Protein AF-A0AAD7TTC5-F1 (afdb_monomer_lite)

Radius of gyration: 17.21 Å; chains: 1; bounding box: 40×42×50 Å

pLDDT: mean 84.79, std 17.21, range [41.16, 98.5]

Structure (mmCIF, N/CA/C/O backbone):
data_AF-A0AAD7TTC5-F1
#
_entry.id   AF-A0AAD7TTC5-F1
#
loop_
_atom_site.group_PDB
_atom_site.id
_atom_site.type_symbol
_atom_site.label_atom_id
_atom_site.label_alt_id
_atom_site.label_comp_id
_atom_site.label_asym_id
_atom_site.label_entity_id
_atom_site.label_seq_id
_atom_site.pdbx_PDB_ins_code
_atom_site.Cartn_x
_atom_site.Cartn_y
_atom_site.Cartn_z
_atom_site.occupancy
_atom_site.B_iso_or_equiv
_atom_site.auth_seq_id
_atom_site.auth_comp_id
_atom_site.auth_asym_id
_atom_site.auth_atom_id
_atom_site.pdbx_PDB_model_num
ATOM 1 N N . MET A 1 1 ? 10.526 -5.279 28.607 1.00 41.75 1 MET A N 1
ATOM 2 C CA . MET A 1 1 ? 10.723 -4.690 27.266 1.00 41.75 1 MET A CA 1
ATOM 3 C C . MET A 1 1 ? 9.843 -5.467 26.309 1.00 41.75 1 MET A C 1
ATOM 5 O O . MET A 1 1 ? 10.076 -6.657 26.152 1.00 41.75 1 MET A O 1
ATOM 9 N N . ALA A 1 2 ? 8.787 -4.858 25.771 1.00 46.97 2 ALA A N 1
ATOM 10 C CA . ALA A 1 2 ? 7.989 -5.506 24.734 1.00 46.97 2 ALA A CA 1
ATOM 11 C C . ALA A 1 2 ? 8.743 -5.365 23.408 1.00 46.97 2 ALA A C 1
ATOM 13 O O . ALA A 1 2 ? 9.117 -4.256 23.033 1.00 46.97 2 ALA A O 1
ATOM 14 N N . ILE A 1 3 ? 9.013 -6.481 22.736 1.00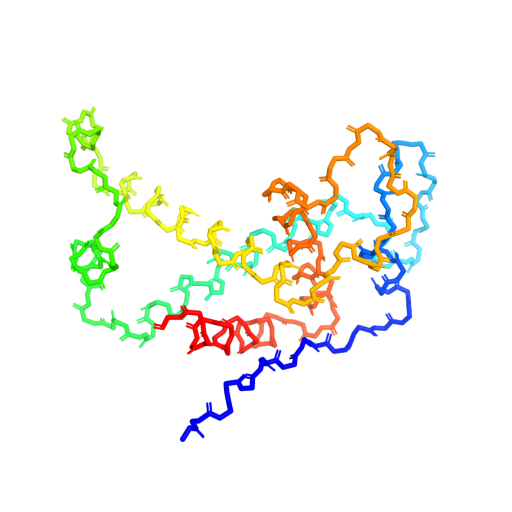 46.53 3 ILE A N 1
ATOM 15 C CA . ILE A 1 3 ? 9.515 -6.471 21.363 1.00 46.53 3 ILE A CA 1
ATOM 16 C C . ILE A 1 3 ? 8.345 -5.973 20.515 1.00 46.53 3 ILE A C 1
ATOM 18 O O . ILE A 1 3 ? 7.362 -6.690 20.342 1.00 46.53 3 ILE A O 1
ATOM 22 N N . THR A 1 4 ? 8.401 -4.726 20.052 1.00 65.25 4 THR A N 1
ATOM 23 C CA . THR A 1 4 ? 7.407 -4.176 19.127 1.00 65.25 4 THR A CA 1
ATOM 24 C C . THR A 1 4 ? 7.628 -4.840 17.774 1.00 65.25 4 THR A C 1
ATOM 26 O O . THR A 1 4 ? 8.503 -4.444 17.004 1.00 65.25 4 THR A O 1
ATOM 29 N N . PHE A 1 5 ? 6.898 -5.923 17.529 1.00 85.50 5 PHE A N 1
ATOM 30 C CA . PHE A 1 5 ? 6.950 -6.670 16.283 1.00 85.50 5 PHE A CA 1
ATOM 31 C C . PHE A 1 5 ? 6.249 -5.866 15.187 1.00 85.50 5 PHE A C 1
ATOM 33 O O . PHE A 1 5 ? 5.057 -5.580 15.293 1.00 85.50 5 PHE A O 1
ATOM 40 N N . VAL A 1 6 ? 7.000 -5.485 14.152 1.00 90.94 6 VAL A N 1
ATOM 41 C CA . VAL A 1 6 ? 6.441 -4.859 12.951 1.00 90.94 6 VAL A CA 1
ATOM 42 C C . VAL A 1 6 ? 5.453 -5.844 12.318 1.00 90.94 6 VAL A C 1
ATOM 44 O O . VAL A 1 6 ? 5.848 -6.982 12.043 1.00 90.94 6 VAL A O 1
ATOM 47 N N . PRO A 1 7 ? 4.191 -5.453 12.071 1.00 94.31 7 PRO A N 1
ATOM 48 C CA . PRO A 1 7 ? 3.222 -6.357 11.470 1.00 94.31 7 PRO A CA 1
ATOM 49 C C . PRO A 1 7 ? 3.696 -6.770 10.071 1.00 94.31 7 PRO A C 1
ATOM 51 O O . PRO A 1 7 ? 4.145 -5.916 9.306 1.00 94.31 7 PRO A O 1
ATOM 54 N N . PRO A 1 8 ? 3.631 -8.055 9.696 1.00 96.12 8 PRO A N 1
ATOM 55 C CA . PRO A 1 8 ? 4.166 -8.512 8.422 1.00 96.12 8 PRO A CA 1
ATOM 56 C C . PRO A 1 8 ? 3.320 -7.974 7.262 1.00 96.12 8 PRO A C 1
ATOM 58 O O . PRO A 1 8 ? 2.095 -8.088 7.270 1.00 96.12 8 PRO A O 1
ATOM 61 N N . ALA A 1 9 ? 3.972 -7.418 6.239 1.00 96.94 9 ALA A N 1
ATOM 62 C CA . ALA A 1 9 ? 3.283 -7.011 5.018 1.00 96.94 9 ALA A CA 1
ATOM 63 C C . ALA A 1 9 ? 2.735 -8.249 4.267 1.00 96.94 9 ALA A C 1
ATOM 65 O O . ALA A 1 9 ? 3.429 -9.270 4.200 1.00 96.94 9 ALA A O 1
ATOM 66 N N . PRO A 1 10 ? 1.521 -8.195 3.680 1.00 98.06 10 PRO A N 1
ATOM 67 C CA . PRO A 1 10 ? 0.968 -9.305 2.906 1.00 98.06 10 PRO A CA 1
ATOM 68 C C . PRO A 1 10 ? 1.889 -9.698 1.748 1.00 98.06 10 PRO A C 1
ATOM 70 O O . PRO A 1 10 ? 2.251 -8.844 0.949 1.00 98.06 10 PRO A O 1
ATOM 73 N N . VAL A 1 11 ? 2.252 -10.976 1.633 1.00 97.69 11 VAL A N 1
ATOM 74 C CA . VAL A 1 11 ? 3.193 -11.451 0.603 1.00 97.69 11 VAL A CA 1
ATOM 75 C C . VAL A 1 11 ? 2.549 -11.388 -0.783 1.00 97.69 11 VAL A C 1
ATOM 77 O O . VAL A 1 11 ? 1.597 -12.113 -1.063 1.00 97.69 11 VAL A O 1
ATOM 80 N N . LEU A 1 12 ? 3.069 -10.528 -1.655 1.00 97.62 12 LEU A N 1
ATOM 81 C CA . LEU A 1 12 ? 2.603 -10.382 -3.032 1.00 97.62 12 LEU A CA 1
ATOM 82 C C . LEU A 1 12 ? 3.159 -11.494 -3.938 1.00 97.62 12 LEU A C 1
ATOM 84 O O . LEU A 1 12 ? 4.182 -12.110 -3.645 1.00 97.62 12 LEU A O 1
ATOM 88 N N . SER A 1 13 ? 2.467 -11.758 -5.047 1.00 97.12 13 SER A N 1
ATOM 89 C CA . SER A 1 13 ? 2.992 -12.599 -6.133 1.00 97.12 13 SER A CA 1
ATOM 90 C C . SER A 1 13 ? 4.248 -11.974 -6.759 1.00 97.12 13 SER A C 1
ATOM 92 O O . SER A 1 13 ? 4.522 -10.789 -6.552 1.00 97.12 13 SER A O 1
ATOM 94 N N . GLY A 1 14 ? 5.025 -12.763 -7.512 1.00 94.81 14 GLY A N 1
ATOM 95 C CA . GLY A 1 14 ? 6.240 -12.278 -8.181 1.00 94.81 14 GLY A CA 1
ATOM 96 C C . GLY A 1 14 ? 5.957 -11.078 -9.087 1.00 94.81 14 GLY A C 1
ATOM 97 O O . GLY A 1 14 ? 6.598 -10.042 -8.931 1.00 94.81 14 GLY A O 1
ATOM 98 N N . ASP A 1 15 ? 4.924 -11.188 -9.925 1.00 94.19 15 ASP A N 1
ATOM 99 C CA . ASP A 1 15 ? 4.507 -10.126 -10.845 1.00 94.19 15 ASP A CA 1
ATOM 100 C C . ASP A 1 15 ? 4.090 -8.865 -10.081 1.00 94.19 15 ASP A C 1
ATOM 102 O O . ASP A 1 15 ? 4.618 -7.787 -10.324 1.00 94.19 15 ASP A O 1
ATOM 106 N N . ALA A 1 16 ? 3.225 -8.998 -9.071 1.00 95.44 16 ALA A N 1
ATOM 107 C CA . ALA A 1 16 ? 2.817 -7.866 -8.240 1.00 95.44 16 ALA A CA 1
ATOM 108 C C . ALA A 1 16 ? 4.000 -7.204 -7.516 1.00 95.44 16 ALA A C 1
ATOM 110 O O . ALA A 1 16 ? 4.058 -5.983 -7.413 1.00 95.44 16 ALA A O 1
ATOM 111 N N . THR A 1 17 ? 4.947 -7.999 -7.014 1.00 96.69 17 THR A N 1
ATOM 112 C CA . THR A 1 17 ? 6.148 -7.489 -6.338 1.00 96.69 17 THR A CA 1
ATOM 113 C C . THR A 1 17 ? 7.012 -6.687 -7.302 1.00 96.69 17 THR A C 1
ATOM 115 O O . THR A 1 17 ? 7.454 -5.592 -6.956 1.00 96.69 17 THR A O 1
ATOM 118 N N . LEU A 1 18 ? 7.235 -7.217 -8.506 1.00 94.19 18 LEU A N 1
ATOM 119 C CA . LEU A 1 18 ? 8.005 -6.540 -9.541 1.00 94.19 18 LEU A CA 1
ATOM 120 C C . LEU A 1 18 ? 7.356 -5.203 -9.903 1.00 94.19 18 LEU A C 1
ATOM 122 O O . LEU A 1 18 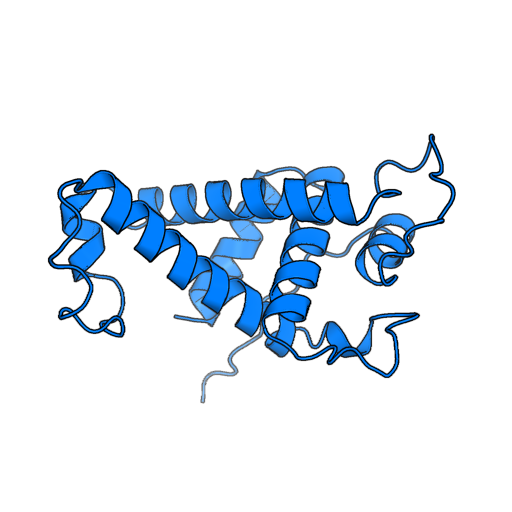? 8.032 -4.181 -9.889 1.00 94.19 18 LEU A O 1
ATOM 126 N N . GLU A 1 19 ? 6.046 -5.189 -10.136 1.00 94.44 19 GLU A N 1
ATOM 127 C CA . GLU A 1 19 ? 5.334 -3.958 -10.476 1.00 94.44 19 GLU A CA 1
ATOM 128 C C . GLU A 1 19 ? 5.404 -2.918 -9.358 1.00 94.44 19 GLU A C 1
ATOM 130 O O . GLU A 1 19 ? 5.742 -1.766 -9.605 1.00 94.44 19 GLU A O 1
ATOM 135 N N . VAL A 1 20 ? 5.161 -3.311 -8.107 1.00 96.44 20 VAL A N 1
ATOM 136 C CA . VAL A 1 20 ? 5.165 -2.368 -6.978 1.00 96.44 20 VAL A CA 1
ATOM 137 C C . VAL A 1 20 ? 6.529 -1.700 -6.778 1.00 96.44 20 VAL A C 1
ATOM 139 O O . VAL A 1 20 ? 6.588 -0.519 -6.426 1.00 96.44 20 VAL A O 1
ATOM 142 N N . PHE A 1 21 ? 7.618 -2.440 -6.991 1.00 96.69 21 PHE A N 1
ATOM 143 C CA . PHE A 1 21 ? 8.970 -1.959 -6.713 1.00 96.69 21 PHE A CA 1
ATOM 144 C C . PHE A 1 21 ? 9.739 -1.480 -7.948 1.00 96.69 21 PHE A C 1
ATOM 146 O O . PHE A 1 21 ? 10.874 -1.041 -7.803 1.00 96.69 21 PHE A O 1
ATOM 153 N N . VAL A 1 22 ? 9.156 -1.480 -9.144 1.00 94.25 22 VAL A N 1
ATOM 154 C CA . VAL A 1 22 ? 9.754 -0.813 -10.310 1.00 94.25 22 VAL A CA 1
ATOM 155 C C . VAL A 1 22 ? 9.319 0.652 -10.340 1.00 94.25 22 VAL A C 1
ATOM 157 O O . VAL A 1 22 ? 8.133 0.974 -10.242 1.00 94.25 22 VAL A O 1
ATOM 160 N N . TYR A 1 23 ? 10.283 1.566 -10.469 1.00 92.25 23 TYR A N 1
ATOM 161 C CA . TYR A 1 23 ? 9.985 2.991 -10.581 1.00 92.25 23 TYR A CA 1
ATOM 162 C C . TYR A 1 23 ? 9.155 3.273 -11.853 1.00 92.25 23 TYR A C 1
ATOM 164 O O . TYR A 1 23 ? 9.470 2.733 -12.918 1.00 92.25 23 TYR A O 1
ATOM 172 N N . PRO A 1 24 ? 8.085 4.089 -11.784 1.00 89.88 24 PRO A N 1
ATOM 173 C CA . PRO A 1 24 ? 7.199 4.324 -12.923 1.00 89.88 24 PRO A CA 1
ATOM 174 C C . PRO A 1 24 ? 7.929 5.015 -14.084 1.00 89.88 24 PRO A C 1
ATOM 176 O O . PRO A 1 24 ? 8.212 6.211 -14.027 1.00 89.88 24 PRO A O 1
ATOM 179 N N . ALA A 1 25 ? 8.171 4.281 -15.171 1.00 87.19 25 ALA A N 1
ATOM 180 C CA . ALA A 1 25 ? 8.645 4.842 -16.435 1.00 87.19 25 ALA A CA 1
ATOM 181 C C . ALA A 1 25 ? 7.463 5.365 -17.269 1.00 87.19 25 ALA A C 1
ATOM 183 O O . ALA A 1 25 ? 6.415 4.724 -17.353 1.00 87.19 25 ALA A O 1
ATOM 184 N N . ALA A 1 26 ? 7.615 6.547 -17.874 1.00 81.81 26 ALA A N 1
ATOM 185 C CA . ALA A 1 26 ? 6.540 7.204 -18.623 1.00 81.81 26 ALA A CA 1
ATOM 186 C C . ALA A 1 26 ? 6.221 6.527 -19.971 1.00 81.81 26 ALA A C 1
ATOM 188 O O . ALA A 1 26 ? 5.118 6.685 -20.484 1.00 81.81 26 ALA A O 1
ATOM 189 N N . ASP A 1 27 ? 7.175 5.787 -20.529 1.00 86.88 27 ASP A N 1
ATOM 190 C CA . ASP A 1 27 ? 7.159 5.178 -21.861 1.00 86.88 27 ASP A CA 1
ATOM 191 C C . ASP A 1 27 ? 7.074 3.641 -21.828 1.00 86.88 27 ASP A C 1
ATOM 193 O O . ASP A 1 27 ? 7.218 2.975 -22.856 1.00 86.88 27 ASP A O 1
ATOM 197 N N . ARG A 1 28 ? 6.811 3.053 -20.654 1.00 86.00 28 ARG A N 1
ATOM 198 C CA . ARG A 1 28 ? 6.694 1.601 -20.513 1.00 86.00 28 ARG A CA 1
ATOM 199 C C . ARG A 1 28 ? 5.483 1.070 -21.284 1.00 86.00 28 ARG A C 1
ATOM 201 O O . ARG A 1 28 ? 4.356 1.521 -21.091 1.00 86.00 28 ARG A O 1
ATOM 208 N N . THR A 1 29 ? 5.709 0.048 -22.109 1.00 89.81 29 THR A N 1
ATOM 209 C CA . THR A 1 29 ? 4.622 -0.694 -22.764 1.00 89.81 29 THR A CA 1
ATOM 210 C C . THR A 1 29 ? 3.857 -1.507 -21.722 1.00 89.81 29 THR A C 1
ATOM 212 O O . THR A 1 29 ? 4.455 -2.296 -20.991 1.00 89.81 29 THR A O 1
ATOM 215 N N . LEU A 1 30 ? 2.541 -1.304 -21.646 1.00 89.75 30 LEU A N 1
ATOM 216 C CA . LEU A 1 30 ? 1.676 -2.045 -20.732 1.00 89.75 30 LEU A CA 1
ATOM 217 C C . LEU A 1 30 ? 1.419 -3.455 -21.267 1.00 89.75 30 LEU A C 1
ATOM 219 O O . LEU A 1 30 ? 1.027 -3.633 -22.420 1.00 89.75 30 LEU A O 1
ATOM 223 N N . GLU A 1 31 ? 1.598 -4.450 -20.406 1.00 90.19 31 GLU A N 1
ATOM 224 C CA . GLU A 1 31 ? 1.260 -5.841 -20.692 1.00 90.19 31 GLU A CA 1
ATOM 225 C C . GLU A 1 31 ? -0.235 -6.065 -20.414 1.00 90.19 31 GLU A C 1
ATOM 227 O O . GLU A 1 31 ? -0.657 -5.976 -19.258 1.00 90.19 31 GLU A O 1
ATOM 232 N N . PRO A 1 32 ? -1.067 -6.348 -21.432 1.00 88.50 32 PRO A N 1
ATOM 233 C CA . PRO A 1 32 ? -2.522 -6.392 -21.264 1.00 88.50 32 PRO A CA 1
ATOM 234 C C . PRO A 1 32 ? -3.002 -7.551 -20.379 1.00 88.50 32 PRO A C 1
ATOM 236 O O . PRO A 1 32 ? -4.076 -7.465 -19.789 1.00 88.50 32 PRO A O 1
ATOM 239 N N . GLU A 1 33 ? -2.220 -8.626 -20.274 1.00 91.88 33 GLU A N 1
ATOM 240 C CA . GLU A 1 33 ? -2.558 -9.808 -19.470 1.00 91.88 33 GLU A CA 1
ATOM 241 C C . GLU A 1 33 ? -2.140 -9.667 -17.998 1.00 91.88 33 GLU A C 1
ATOM 243 O O . GLU A 1 33 ? -2.688 -10.335 -17.118 1.00 91.88 33 GLU A O 1
ATOM 248 N N . ASN A 1 34 ? -1.201 -8.766 -17.703 1.00 91.38 34 ASN A N 1
ATOM 249 C CA . ASN A 1 34 ? -0.711 -8.538 -16.354 1.00 91.38 34 ASN A CA 1
ATOM 250 C C . ASN A 1 34 ? -1.611 -7.518 -15.640 1.00 91.38 34 ASN A C 1
ATOM 252 O O . ASN A 1 34 ? -1.537 -6.311 -15.858 1.00 91.38 34 ASN A O 1
ATOM 256 N N . LYS A 1 35 ? -2.451 -8.004 -14.721 1.00 93.38 35 LYS A N 1
ATOM 257 C CA . LYS A 1 35 ? -3.378 -7.168 -13.934 1.00 93.38 35 LYS A CA 1
ATOM 258 C C . LYS A 1 35 ? -2.700 -6.142 -13.008 1.00 93.38 35 LYS A C 1
ATOM 260 O O . LYS A 1 35 ? -3.400 -5.325 -12.412 1.00 93.38 35 LYS A O 1
ATOM 265 N N . PHE A 1 36 ? -1.376 -6.193 -12.867 1.00 93.94 36 PHE A N 1
ATOM 266 C CA . PHE A 1 36 ? -0.569 -5.277 -12.063 1.00 93.94 36 PHE A CA 1
ATOM 267 C C . PHE A 1 36 ? 0.255 -4.292 -12.916 1.00 93.94 36 PHE A C 1
ATOM 269 O O . PHE A 1 36 ? 0.933 -3.446 -12.346 1.00 93.94 36 PHE A O 1
ATOM 276 N N . CYS A 1 37 ? 0.189 -4.367 -14.254 1.00 90.62 37 CYS A N 1
ATOM 277 C CA . CYS A 1 37 ? 1.144 -3.739 -15.185 1.00 90.62 37 CYS A CA 1
ATOM 278 C C . CYS A 1 37 ? 1.261 -2.208 -15.138 1.00 90.62 37 CYS A C 1
ATOM 280 O O . CYS A 1 37 ? 2.167 -1.641 -15.747 1.00 90.62 37 CYS A O 1
ATOM 282 N N . ASP A 1 38 ? 0.340 -1.525 -14.461 1.00 91.12 38 ASP A N 1
ATOM 283 C CA . ASP A 1 38 ? 0.307 -0.072 -14.375 1.00 91.12 38 ASP A CA 1
ATOM 284 C C . ASP A 1 38 ? 0.410 0.370 -12.914 1.00 91.12 38 ASP A C 1
ATOM 286 O O . ASP A 1 38 ? -0.567 0.400 -12.158 1.00 91.12 38 ASP A O 1
ATOM 290 N N . THR A 1 39 ? 1.626 0.752 -12.531 1.00 92.75 39 THR A N 1
ATOM 291 C CA . THR A 1 39 ? 1.952 1.219 -11.182 1.00 92.75 39 THR A CA 1
ATOM 292 C C . THR A 1 39 ? 1.189 2.481 -10.795 1.00 92.75 39 THR A C 1
ATOM 294 O O . THR A 1 39 ? 0.842 2.643 -9.627 1.00 92.75 39 THR A O 1
ATOM 297 N N . ARG A 1 40 ? 0.845 3.355 -11.752 1.00 92.75 40 ARG A N 1
ATOM 298 C CA . ARG A 1 40 ? 0.050 4.563 -11.481 1.00 92.75 40 ARG A CA 1
ATOM 299 C C . ARG A 1 40 ? -1.395 4.199 -11.171 1.00 92.75 40 ARG A C 1
ATOM 301 O O . ARG A 1 40 ? -1.976 4.750 -10.237 1.00 92.75 40 ARG A O 1
ATOM 308 N N . ARG A 1 41 ? -1.968 3.239 -11.904 1.00 94.12 41 ARG A N 1
ATOM 309 C CA . ARG A 1 41 ? -3.308 2.706 -11.607 1.00 94.12 41 ARG A CA 1
ATOM 310 C C . ARG A 1 41 ? -3.339 1.978 -10.271 1.00 94.12 41 ARG A C 1
ATOM 312 O O . ARG A 1 41 ? -4.296 2.164 -9.526 1.00 94.12 41 ARG A O 1
ATOM 319 N N . LEU A 1 42 ? -2.301 1.203 -9.945 1.00 96.56 42 LEU A N 1
ATOM 320 C CA . LEU A 1 42 ? -2.174 0.570 -8.631 1.00 96.56 42 LEU A CA 1
ATOM 321 C C . LEU A 1 42 ? -2.077 1.608 -7.511 1.00 96.56 42 LEU A C 1
ATOM 323 O O . LEU A 1 42 ? -2.78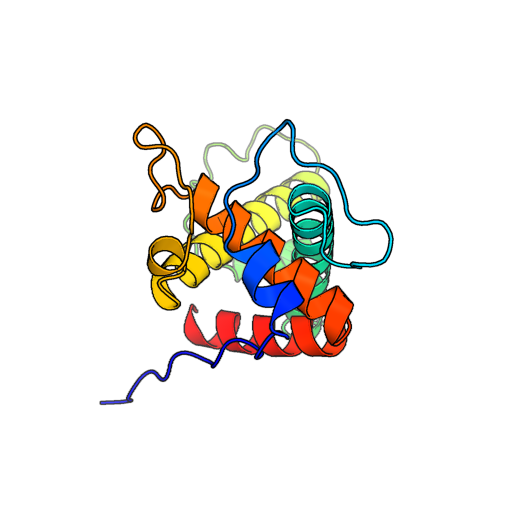9 1.474 -6.521 1.00 96.56 42 LEU A O 1
ATOM 327 N N . ALA A 1 43 ? -1.267 2.656 -7.677 1.00 96.69 43 ALA A N 1
ATOM 328 C CA . ALA A 1 43 ? -1.159 3.738 -6.703 1.00 96.69 43 ALA A CA 1
ATOM 329 C C . ALA A 1 43 ? -2.500 4.457 -6.499 1.00 96.69 43 ALA A C 1
ATOM 331 O O . ALA A 1 43 ? -2.951 4.607 -5.368 1.00 96.69 43 ALA A O 1
ATOM 332 N N . CYS A 1 44 ? -3.182 4.835 -7.582 1.00 95.88 44 CYS A N 1
ATOM 333 C CA . CYS A 1 44 ? -4.493 5.478 -7.502 1.00 95.88 44 CYS A CA 1
ATOM 334 C C . CYS A 1 44 ? -5.531 4.577 -6.811 1.00 95.88 44 CYS A C 1
ATOM 336 O O . CYS A 1 44 ? -6.211 5.012 -5.882 1.00 95.88 44 CYS A O 1
ATOM 338 N N . LEU A 1 45 ? -5.612 3.300 -7.204 1.00 96.94 45 LEU A N 1
ATOM 339 C CA . LEU A 1 45 ? -6.508 2.334 -6.570 1.00 96.94 45 LEU A CA 1
ATOM 340 C C . LEU A 1 45 ? -6.185 2.169 -5.083 1.00 96.94 45 LEU A C 1
ATOM 342 O O . LEU A 1 45 ? -7.087 2.180 -4.252 1.00 96.94 45 LEU A O 1
ATOM 346 N N . GLY A 1 46 ? -4.912 1.998 -4.741 1.00 97.62 46 GLY A N 1
ATOM 347 C CA . GLY A 1 46 ? -4.504 1.779 -3.365 1.00 97.62 46 GLY A CA 1
ATOM 348 C C . GLY A 1 46 ? -4.696 2.994 -2.473 1.00 97.62 46 GLY A C 1
ATOM 349 O O . GLY A 1 46 ? -5.022 2.799 -1.311 1.00 97.62 46 GLY A O 1
ATOM 350 N N . GLN A 1 47 ? -4.592 4.217 -3.001 1.00 96.44 47 GLN A N 1
ATOM 351 C CA . GLN A 1 47 ? -4.959 5.429 -2.267 1.00 96.44 47 GLN A CA 1
ATOM 352 C C . GLN A 1 47 ? -6.436 5.387 -1.855 1.00 96.44 47 GLN A C 1
ATOM 354 O O . GLN A 1 47 ? -6.741 5.459 -0.667 1.00 96.44 47 GLN A O 1
ATOM 359 N N . VAL A 1 48 ? -7.338 5.167 -2.820 1.00 95.88 48 VAL A N 1
ATOM 360 C CA . VAL A 1 48 ? -8.790 5.092 -2.570 1.00 95.88 48 VAL A CA 1
ATOM 361 C C . VAL A 1 48 ? -9.131 3.952 -1.606 1.00 95.88 48 VAL A C 1
ATOM 363 O O . VAL A 1 48 ? -9.936 4.111 -0.691 1.00 95.88 48 VAL A O 1
ATOM 366 N N . MET A 1 49 ? -8.515 2.782 -1.790 1.00 97.62 49 MET A N 1
ATOM 367 C CA . MET A 1 49 ? -8.797 1.611 -0.957 1.00 97.62 49 MET A CA 1
ATOM 368 C C . MET A 1 49 ? -8.212 1.743 0.453 1.00 97.62 49 MET A C 1
ATOM 370 O O . MET A 1 49 ? -8.832 1.276 1.407 1.00 97.62 49 MET A O 1
ATOM 374 N N . ALA A 1 50 ? -7.050 2.384 0.604 1.00 96.62 50 ALA A N 1
ATOM 375 C CA . ALA A 1 50 ? -6.461 2.655 1.910 1.00 96.62 50 ALA A CA 1
ATOM 376 C C . ALA A 1 50 ? -7.285 3.678 2.698 1.00 96.62 50 ALA A C 1
ATOM 378 O O . ALA A 1 50 ? -7.502 3.494 3.893 1.00 96.62 50 ALA A O 1
ATOM 379 N N . GLU A 1 51 ? -7.792 4.715 2.032 1.00 93.94 51 GLU A N 1
ATOM 380 C CA . GLU A 1 51 ? -8.706 5.680 2.641 1.00 93.94 51 GLU A CA 1
ATOM 381 C C . GLU A 1 51 ? -9.993 5.000 3.122 1.00 93.94 51 GLU A C 1
ATOM 383 O O . GLU A 1 51 ? -10.359 5.123 4.293 1.00 93.94 51 GLU A O 1
ATOM 388 N N . ALA A 1 52 ? -10.625 4.190 2.267 1.00 93.38 52 ALA A N 1
ATOM 389 C CA . ALA A 1 52 ? -11.821 3.434 2.629 1.00 93.38 52 ALA A CA 1
ATOM 390 C C . ALA A 1 52 ? -11.576 2.483 3.815 1.00 93.38 52 ALA A C 1
ATOM 392 O O . ALA A 1 52 ? -12.378 2.436 4.749 1.00 93.38 52 ALA A O 1
ATOM 393 N N . ALA A 1 53 ? -10.452 1.759 3.815 1.00 96.00 53 ALA A N 1
ATOM 394 C CA . ALA A 1 53 ? -10.064 0.881 4.916 1.00 96.00 53 ALA A CA 1
ATOM 395 C C . ALA A 1 53 ? -9.820 1.662 6.214 1.00 96.00 53 ALA A C 1
ATOM 397 O O . ALA A 1 53 ? -10.297 1.261 7.274 1.00 96.00 53 ALA A O 1
ATOM 398 N N . TYR A 1 54 ? -9.121 2.797 6.148 1.00 93.62 54 TYR A N 1
ATOM 399 C CA . TYR A 1 54 ? -8.898 3.654 7.309 1.00 93.62 54 TYR A CA 1
ATOM 400 C C . TYR A 1 54 ? -10.221 4.153 7.902 1.00 93.62 54 TYR A C 1
ATOM 402 O O . TYR A 1 54 ? -10.436 4.031 9.111 1.00 93.62 54 TYR A O 1
ATOM 410 N N . MET A 1 55 ? -11.127 4.661 7.062 1.00 89.00 55 MET A N 1
ATOM 411 C CA . MET A 1 55 ? -12.441 5.134 7.497 1.00 89.00 55 MET A CA 1
ATOM 412 C C . MET A 1 55 ? -13.267 4.019 8.145 1.00 89.00 55 MET A C 1
ATOM 414 O O . MET A 1 55 ? -13.882 4.251 9.188 1.00 89.00 55 MET A O 1
ATOM 418 N N . ASP A 1 56 ? -13.255 2.806 7.584 1.00 91.00 56 ASP A N 1
ATOM 419 C CA . ASP A 1 56 ? -13.986 1.678 8.163 1.00 91.00 56 ASP A CA 1
ATOM 420 C C . ASP A 1 56 ? -13.405 1.255 9.523 1.00 91.00 56 ASP A C 1
ATOM 422 O O . ASP A 1 56 ? -14.141 1.082 10.497 1.00 91.00 56 ASP A O 1
ATOM 426 N N . ILE A 1 57 ? -12.074 1.220 9.657 1.00 92.69 57 ILE A N 1
ATOM 427 C CA . ILE A 1 57 ? -11.407 0.938 10.938 1.00 92.69 57 ILE A CA 1
ATOM 428 C C . ILE A 1 57 ? -11.757 2.003 11.986 1.00 92.69 57 ILE A C 1
ATOM 430 O O . ILE A 1 57 ? -12.063 1.659 13.131 1.00 92.69 57 ILE A O 1
ATOM 434 N N . MET A 1 58 ? -11.737 3.290 11.620 1.00 87.81 58 MET A N 1
ATOM 435 C CA . MET A 1 58 ? -12.107 4.373 12.538 1.00 87.81 58 MET A CA 1
ATOM 436 C C . MET A 1 58 ? -13.575 4.280 12.955 1.00 87.81 58 MET A C 1
ATOM 438 O O . MET A 1 58 ? -13.879 4.402 14.143 1.00 87.81 58 MET A O 1
ATOM 442 N N . ARG A 1 59 ? -14.477 3.981 12.014 1.00 86.50 59 ARG A N 1
ATOM 443 C CA . ARG A 1 59 ? -15.903 3.774 12.292 1.00 86.50 59 ARG A CA 1
ATOM 444 C C . ARG A 1 59 ? -16.131 2.625 13.271 1.00 86.50 59 ARG A C 1
ATOM 446 O O . ARG A 1 59 ? -16.930 2.758 14.194 1.00 86.50 59 ARG A O 1
ATOM 453 N N . GLN A 1 60 ? -15.429 1.509 13.090 1.00 88.69 60 GLN A N 1
ATOM 454 C CA . GLN A 1 60 ? -15.535 0.353 13.980 1.00 88.69 60 GLN A CA 1
ATOM 455 C C . GLN A 1 60 ? -14.945 0.632 15.372 1.00 88.69 60 GLN A C 1
ATOM 457 O O . GLN A 1 60 ? -15.482 0.159 16.373 1.00 88.69 60 GLN A O 1
ATOM 462 N N . ARG A 1 61 ? -13.848 1.398 15.453 1.00 87.38 61 ARG A N 1
ATOM 463 C CA . ARG A 1 61 ? -13.187 1.745 16.722 1.00 87.38 61 ARG A CA 1
ATOM 464 C C . ARG A 1 61 ? -13.967 2.783 17.529 1.00 87.38 61 ARG A C 1
ATOM 466 O O . ARG A 1 61 ? -13.907 2.764 18.757 1.00 87.38 61 ARG A O 1
ATOM 473 N N . TYR A 1 62 ? -14.713 3.652 16.853 1.00 84.50 62 TYR A N 1
ATOM 474 C CA . TYR A 1 62 ? -15.440 4.765 17.458 1.00 84.50 62 TYR A CA 1
ATOM 475 C C . TYR A 1 62 ? -16.904 4.817 16.982 1.00 84.50 62 TYR A C 1
ATOM 477 O O . TYR A 1 62 ? -17.329 5.794 16.367 1.00 84.50 62 TYR A O 1
ATOM 485 N N . PRO A 1 63 ? -17.719 3.788 17.287 1.00 77.56 63 PRO A N 1
ATOM 486 C CA . PRO A 1 63 ? -19.074 3.657 16.744 1.00 77.56 63 PRO A CA 1
ATOM 487 C C . PRO A 1 63 ? -20.047 4.739 17.239 1.00 77.56 63 PRO A C 1
ATOM 489 O O . PRO A 1 63 ? -21.063 4.990 16.597 1.00 77.56 63 PRO A O 1
ATOM 492 N N . ALA A 1 64 ? -19.751 5.359 18.387 1.00 69.81 64 ALA A N 1
ATOM 493 C CA . ALA A 1 64 ? -20.573 6.395 19.016 1.00 69.81 64 ALA A CA 1
ATOM 494 C C . ALA A 1 64 ? -20.103 7.822 18.704 1.00 69.81 64 ALA A C 1
ATOM 496 O O . ALA A 1 64 ? -20.751 8.782 19.117 1.00 69.81 64 ALA A O 1
ATOM 497 N N . SER A 1 65 ? -18.976 7.974 18.011 1.00 66.00 65 SER A N 1
ATOM 498 C CA . SER A 1 65 ? -18.492 9.291 17.640 1.00 66.00 65 SER A CA 1
ATOM 499 C C . SER A 1 65 ? -19.296 9.782 16.447 1.00 66.00 65 SER A C 1
ATOM 501 O O . SER A 1 65 ? -19.253 9.182 15.372 1.00 66.00 65 SER A O 1
ATOM 503 N N . SER A 1 66 ? -20.025 10.889 16.612 1.00 61.25 66 SER A N 1
ATOM 504 C CA . SER A 1 66 ? -20.438 11.644 15.431 1.00 61.25 66 SER A CA 1
ATOM 505 C C . SER A 1 66 ? -19.172 12.118 14.712 1.00 61.25 66 SER A C 1
ATOM 507 O O . SER A 1 66 ? -18.098 12.137 15.324 1.00 61.25 66 SER A O 1
ATOM 509 N N . GLY A 1 67 ? -19.271 12.540 13.444 1.00 56.56 67 GLY A N 1
ATOM 510 C CA . GLY A 1 67 ? -18.132 13.167 12.756 1.00 56.56 67 GLY A CA 1
ATOM 511 C C . GLY A 1 67 ? -17.414 14.155 13.686 1.00 56.56 67 GLY A C 1
ATOM 512 O O . GLY A 1 67 ? -16.205 14.060 13.858 1.00 56.56 67 GLY A O 1
ATOM 513 N N . LYS A 1 68 ? -18.188 14.932 14.464 1.00 54.16 68 LYS A N 1
ATOM 514 C CA . LYS A 1 68 ? -17.724 15.919 15.451 1.00 54.16 68 LYS A CA 1
ATOM 515 C C . LYS A 1 68 ? -16.878 15.423 16.610 1.00 54.16 68 LYS A C 1
ATOM 517 O O . LYS A 1 68 ? -16.007 16.160 17.064 1.00 54.16 68 LYS A O 1
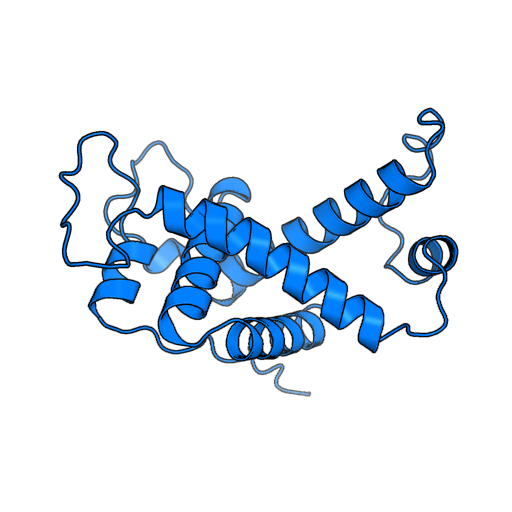ATOM 522 N N . ASP A 1 69 ? -17.029 14.177 17.024 1.00 55.44 69 ASP A N 1
ATOM 523 C CA . ASP A 1 69 ? -16.350 13.659 18.214 1.00 55.44 69 ASP A CA 1
ATOM 524 C C . ASP A 1 69 ? -15.002 12.989 17.888 1.00 55.44 69 ASP A C 1
ATOM 526 O O . ASP A 1 69 ? -14.127 12.879 18.752 1.00 55.44 69 ASP A O 1
ATOM 530 N N . LEU A 1 70 ? -14.777 12.608 16.624 1.00 54.75 70 LEU A N 1
ATOM 531 C CA . LEU A 1 70 ? -13.492 12.074 16.143 1.00 54.75 70 LEU A CA 1
ATOM 532 C C . LEU A 1 70 ? -12.379 13.140 16.115 1.00 54.75 70 LEU A C 1
ATOM 534 O O . LEU A 1 70 ? -11.199 12.810 16.211 1.00 54.75 70 LEU A O 1
ATOM 538 N N . GLN A 1 71 ? -12.745 14.426 16.075 1.00 53.00 71 GLN A N 1
ATOM 539 C CA . GLN A 1 71 ? -11.813 15.562 16.130 1.00 53.00 71 GLN A CA 1
ATOM 540 C C . GLN A 1 71 ? -11.036 15.655 17.456 1.00 53.00 71 GLN A C 1
ATOM 542 O O . GLN A 1 71 ? -9.913 16.156 17.483 1.00 53.00 71 GLN A O 1
ATOM 547 N N . VAL A 1 72 ? -11.626 15.189 18.564 1.00 49.19 72 VAL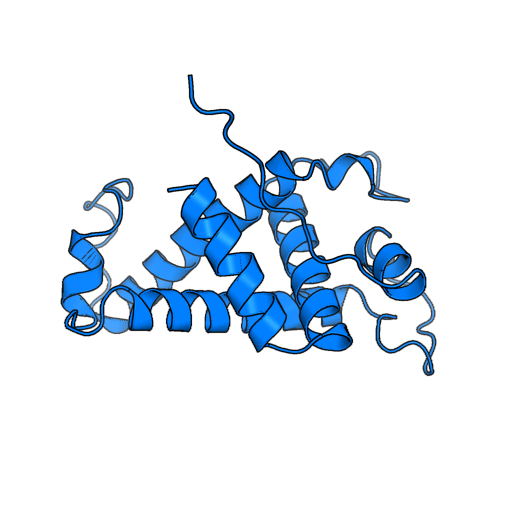 A N 1
ATOM 548 C CA . VAL A 1 72 ? -11.094 15.399 19.925 1.00 49.19 72 VAL A CA 1
ATOM 549 C C . VAL A 1 72 ? -10.226 14.226 20.405 1.00 49.19 72 VAL A C 1
ATOM 551 O O . VAL A 1 72 ? -9.399 14.405 21.301 1.00 49.19 72 VAL A O 1
ATOM 554 N N . SER A 1 73 ? -10.381 13.042 19.803 1.00 46.84 73 SER A N 1
ATOM 555 C CA . SER A 1 73 ? -9.698 11.804 20.212 1.00 46.84 73 SER A CA 1
ATOM 556 C C . SER A 1 73 ? -8.446 11.461 19.393 1.00 46.84 73 SER A C 1
ATOM 558 O O . SER A 1 73 ? -7.665 10.609 19.816 1.00 46.84 73 SER A O 1
ATOM 560 N N . LEU A 1 74 ? -8.201 12.147 18.271 1.00 51.88 74 LEU A N 1
ATOM 561 C CA . LEU A 1 74 ? -6.957 12.020 17.508 1.00 51.88 74 LEU A CA 1
ATOM 562 C C . LEU A 1 74 ? -5.841 12.890 18.130 1.00 51.88 74 LEU A C 1
ATOM 564 O O . LEU A 1 74 ? -6.112 13.996 18.610 1.00 51.88 74 LEU A O 1
ATOM 568 N N . PRO A 1 75 ? -4.576 12.421 18.165 1.00 46.59 75 PRO A N 1
ATOM 569 C CA . PRO A 1 75 ? -3.492 13.119 18.848 1.00 46.59 75 PRO A CA 1
ATOM 570 C C . PRO A 1 75 ? -3.302 14.551 18.322 1.00 46.59 75 PRO A C 1
ATOM 572 O O . PRO A 1 75 ? -3.012 14.792 17.151 1.00 46.59 75 PRO A O 1
ATOM 575 N N . ARG A 1 76 ? -3.458 15.510 19.244 1.00 48.91 76 ARG A N 1
ATOM 576 C CA . ARG A 1 76 ? -3.358 16.966 19.059 1.00 48.91 76 ARG A CA 1
ATOM 577 C C . ARG A 1 76 ? -2.006 17.380 18.463 1.00 48.91 76 ARG A C 1
ATOM 579 O O . ARG A 1 76 ? -1.088 17.729 19.204 1.00 48.91 76 ARG A O 1
ATOM 586 N N . ARG A 1 77 ? -1.864 17.380 17.137 1.00 48.16 77 ARG A N 1
ATOM 587 C CA . ARG A 1 77 ? -0.683 17.962 16.470 1.00 48.16 77 ARG A CA 1
ATOM 588 C C . ARG A 1 77 ? -0.969 18.863 15.274 1.00 48.16 77 ARG A C 1
ATOM 590 O O . ARG A 1 77 ? -0.021 19.349 14.670 1.00 48.16 77 ARG A O 1
ATOM 597 N N . ILE A 1 78 ? -2.229 19.188 15.001 1.00 48.03 78 ILE A N 1
ATOM 598 C CA . ILE A 1 78 ? -2.564 20.234 14.028 1.00 48.03 78 ILE A CA 1
ATOM 599 C C . ILE A 1 78 ? -2.863 21.518 14.803 1.00 48.03 78 ILE A C 1
ATOM 601 O O . ILE A 1 78 ? -3.725 21.553 15.683 1.00 48.03 78 ILE A O 1
ATOM 605 N N . LYS A 1 79 ? -2.071 22.565 14.551 1.00 46.25 79 LYS A N 1
ATOM 606 C CA . LYS A 1 79 ? -2.198 23.862 15.222 1.00 46.25 79 LYS A CA 1
ATOM 607 C C . LYS A 1 79 ? -3.574 24.444 14.898 1.00 46.25 79 LYS A C 1
ATOM 609 O O . LYS A 1 79 ? -3.832 24.849 13.772 1.00 46.25 79 LYS A O 1
ATOM 614 N N . ALA A 1 80 ? -4.421 24.559 15.918 1.00 45.16 80 ALA A N 1
ATOM 615 C CA . ALA A 1 80 ? -5.799 25.056 15.858 1.00 45.16 80 ALA A CA 1
ATOM 616 C C . ALA A 1 80 ? -5.979 26.491 15.300 1.00 45.16 80 ALA A C 1
ATOM 618 O O . ALA A 1 80 ? -7.086 27.016 15.307 1.00 45.16 80 ALA A O 1
ATOM 619 N N . ARG A 1 81 ? -4.912 27.153 14.836 1.00 41.16 81 ARG A N 1
ATOM 620 C CA . ARG A 1 81 ? -4.941 28.546 14.377 1.00 41.16 81 ARG A CA 1
ATOM 621 C C . ARG A 1 81 ? -5.139 28.695 12.861 1.00 41.16 81 ARG A C 1
ATOM 623 O O . ARG A 1 81 ? -5.542 29.770 12.441 1.00 41.16 81 ARG A O 1
ATOM 630 N N . GLU A 1 82 ? -4.927 27.638 12.072 1.00 48.06 82 GLU A N 1
ATOM 631 C CA . GLU A 1 82 ? -5.203 27.625 10.618 1.00 48.06 82 GLU A CA 1
ATOM 632 C C . GLU A 1 82 ? -6.578 27.032 10.256 1.00 48.06 82 GLU A C 1
ATOM 634 O O . GLU A 1 82 ? -7.066 27.248 9.154 1.00 48.06 82 GLU A O 1
ATOM 639 N N . LEU A 1 83 ? -7.259 26.363 11.194 1.00 52.09 83 LEU A N 1
ATOM 640 C CA . LEU A 1 83 ? -8.545 25.679 10.962 1.00 52.09 83 LEU A CA 1
ATOM 641 C C . LEU A 1 83 ? -9.791 26.572 11.137 1.00 52.09 83 LEU A C 1
ATOM 643 O O . LEU A 1 83 ? -10.913 26.091 11.036 1.00 52.09 83 LEU A O 1
ATOM 647 N N . LEU A 1 84 ? -9.622 27.871 11.410 1.00 46.50 84 LEU A N 1
ATOM 648 C CA . LEU A 1 84 ? -10.724 28.794 11.732 1.00 46.50 84 LEU A CA 1
ATOM 649 C C . LEU A 1 84 ? -11.300 29.563 10.525 1.00 46.50 84 LEU A C 1
ATOM 651 O O . LEU A 1 84 ? -12.097 30.476 10.727 1.00 46.50 84 LEU A O 1
ATOM 655 N N . GLN A 1 85 ? -10.922 29.230 9.284 1.00 49.09 85 GLN A N 1
ATOM 656 C CA . GLN A 1 85 ? -11.398 29.949 8.085 1.00 49.09 85 GLN A CA 1
ATOM 657 C C . GLN A 1 85 ? -12.207 29.114 7.078 1.00 49.09 85 GLN A C 1
ATOM 659 O O . GLN A 1 85 ? -12.547 29.636 6.020 1.00 49.09 85 GLN A O 1
ATOM 664 N N . ILE A 1 86 ? -12.582 27.865 7.381 1.00 48.34 86 ILE A N 1
ATOM 665 C CA . ILE A 1 86 ? -13.380 27.034 6.460 1.00 48.34 86 ILE A CA 1
ATOM 666 C C . ILE A 1 86 ? -14.681 26.613 7.154 1.00 48.34 86 ILE A C 1
ATOM 668 O O . ILE A 1 86 ? -14.668 25.945 8.180 1.00 48.34 86 ILE A O 1
ATOM 672 N N . SER A 1 87 ? -15.801 27.071 6.595 1.00 50.16 87 SER A N 1
ATOM 673 C CA . SER A 1 87 ? -17.162 27.033 7.154 1.00 50.16 87 SER A CA 1
ATOM 674 C C . SER A 1 87 ? -17.868 25.668 7.063 1.00 50.16 87 SER A C 1
ATOM 676 O O . SER A 1 87 ? -19.041 25.585 7.423 1.00 50.16 87 SER A O 1
ATOM 678 N N . ASP A 1 88 ? -17.197 24.611 6.602 1.00 61.94 88 ASP A N 1
ATOM 679 C CA . ASP A 1 88 ? -17.818 23.300 6.407 1.00 61.94 88 ASP A CA 1
ATOM 680 C C . ASP A 1 88 ? -17.170 22.247 7.306 1.00 61.94 88 ASP A C 1
ATOM 682 O O . ASP A 1 88 ? -16.051 21.790 7.064 1.00 61.94 88 ASP A O 1
ATOM 686 N N . ASP A 1 89 ? -17.918 21.818 8.326 1.00 57.16 89 ASP A N 1
ATOM 687 C CA . ASP A 1 89 ? -17.526 20.766 9.272 1.00 57.16 89 ASP A CA 1
ATOM 688 C C . ASP A 1 89 ? -17.028 19.499 8.543 1.00 57.16 89 ASP A C 1
ATOM 690 O O . ASP A 1 89 ? -16.055 18.880 8.967 1.00 57.16 89 ASP A O 1
ATOM 694 N N . ALA A 1 90 ? -17.638 19.145 7.404 1.00 59.59 90 ALA A N 1
ATOM 695 C CA . ALA A 1 90 ? -17.251 17.996 6.580 1.00 59.59 90 ALA A CA 1
ATOM 696 C C . ALA A 1 90 ? -15.835 18.117 5.979 1.00 59.59 90 ALA A C 1
ATOM 698 O O . ALA A 1 90 ? -15.102 17.129 5.944 1.00 59.59 90 ALA A O 1
ATOM 699 N N . GLY A 1 91 ? -15.429 19.319 5.556 1.00 62.19 91 GLY A N 1
ATOM 700 C CA . GLY A 1 91 ? -14.108 19.553 4.964 1.00 62.19 91 GLY A CA 1
ATOM 701 C C . GLY A 1 91 ? -12.974 19.399 5.978 1.00 62.19 91 GLY A C 1
ATOM 702 O O . GLY A 1 91 ? -11.910 18.879 5.648 1.00 62.19 91 GLY A O 1
ATOM 703 N N . ILE A 1 92 ? -13.222 19.772 7.237 1.00 65.50 92 ILE A N 1
ATOM 704 C CA . ILE A 1 92 ? -12.238 19.646 8.320 1.00 65.50 92 ILE A CA 1
ATOM 705 C C . ILE A 1 92 ? -11.993 18.172 8.669 1.00 65.50 92 ILE A C 1
ATOM 707 O O . ILE A 1 92 ? -10.845 17.783 8.891 1.00 65.50 92 ILE A O 1
ATOM 711 N N . TYR A 1 93 ? -13.036 17.330 8.696 1.00 65.31 93 TYR A N 1
ATOM 712 C CA . TYR A 1 93 ? -12.848 15.891 8.937 1.00 65.31 93 TYR A CA 1
ATOM 713 C C . TYR A 1 93 ? -12.038 15.234 7.838 1.00 65.31 93 TYR A C 1
ATOM 715 O O . TYR A 1 93 ? -11.108 14.496 8.156 1.00 65.31 93 TYR A O 1
ATOM 723 N N . GLN A 1 94 ? -12.362 15.528 6.578 1.00 67.62 94 GLN A N 1
ATOM 724 C CA . GLN A 1 94 ? -11.640 14.958 5.450 1.00 67.62 94 GLN A CA 1
ATOM 725 C C . GLN A 1 94 ? -10.156 15.332 5.526 1.00 67.62 94 GLN A C 1
ATOM 727 O O . GLN A 1 94 ? -9.309 14.451 5.577 1.00 67.62 94 GLN A O 1
ATOM 732 N N . GLN A 1 95 ? -9.841 16.614 5.729 1.00 71.50 95 GLN A N 1
ATOM 733 C CA . GLN A 1 95 ? -8.455 17.067 5.848 1.00 71.50 95 GLN A CA 1
ATOM 734 C C . GLN A 1 95 ? -7.703 16.418 7.027 1.00 71.50 95 GLN A C 1
ATOM 736 O O . GLN A 1 95 ? -6.504 16.155 6.943 1.00 71.50 95 GLN A O 1
ATOM 741 N N . MET A 1 96 ? -8.365 16.165 8.160 1.00 71.06 96 MET A N 1
ATOM 742 C CA . MET A 1 96 ? -7.732 15.474 9.290 1.00 71.06 96 MET A CA 1
ATOM 743 C C . MET A 1 96 ? -7.471 13.996 9.002 1.00 71.06 96 MET A C 1
ATOM 745 O O . MET A 1 96 ? -6.406 13.494 9.368 1.00 71.06 96 MET A O 1
ATOM 749 N N . VAL A 1 97 ? -8.432 13.317 8.373 1.00 76.44 97 VAL A N 1
ATOM 750 C CA . VAL A 1 97 ? -8.297 11.927 7.926 1.00 76.44 97 VAL A CA 1
ATOM 751 C C . VAL A 1 97 ? -7.140 11.814 6.941 1.00 76.44 97 VAL A C 1
ATOM 753 O O . VAL A 1 97 ? -6.257 10.986 7.160 1.00 76.44 97 VAL A O 1
ATOM 756 N N . ASP A 1 98 ? -7.087 12.706 5.952 1.00 80.88 98 ASP A N 1
ATOM 757 C CA . ASP A 1 98 ? -6.034 12.755 4.939 1.00 80.88 98 ASP A CA 1
ATOM 758 C C . ASP A 1 98 ? -4.658 12.901 5.602 1.00 80.88 98 ASP A C 1
ATOM 760 O O . ASP A 1 98 ? -3.790 12.051 5.426 1.00 80.88 98 ASP A O 1
ATOM 764 N N . ASN A 1 99 ? -4.489 13.888 6.490 1.00 85.94 99 ASN A N 1
ATOM 765 C CA . ASN A 1 99 ? -3.222 14.100 7.197 1.00 85.94 99 ASN A CA 1
ATOM 766 C C . ASN A 1 99 ? -2.798 12.888 8.046 1.00 85.94 99 ASN A C 1
ATOM 768 O O . ASN A 1 99 ? -1.613 12.565 8.133 1.00 85.94 99 ASN A O 1
ATOM 772 N N . GLN A 1 100 ? -3.730 12.233 8.747 1.00 87.81 100 GLN A N 1
ATOM 773 C CA . GLN A 1 100 ? -3.395 11.056 9.558 1.00 87.81 100 GLN A CA 1
ATOM 774 C C . GLN A 1 100 ? -2.993 9.878 8.679 1.00 87.81 100 GLN A C 1
ATOM 776 O O . GLN A 1 100 ? -2.000 9.208 8.966 1.00 87.81 100 GLN A O 1
ATOM 78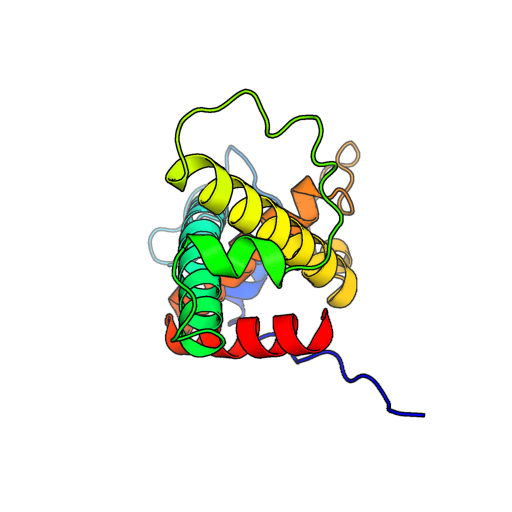1 N N . LEU A 1 101 ? -3.748 9.645 7.610 1.00 90.56 101 LEU A N 1
ATOM 782 C CA . LEU A 1 101 ? -3.482 8.580 6.664 1.00 90.56 101 LEU A CA 1
ATOM 783 C C . LEU A 1 101 ? -2.128 8.780 5.977 1.00 90.56 101 LEU A C 1
ATOM 785 O O . LEU A 1 101 ? -1.337 7.844 5.945 1.00 90.56 101 LEU A O 1
ATOM 789 N N . GLU A 1 102 ? -1.807 9.995 5.535 1.00 93.19 102 GLU A N 1
ATOM 790 C CA . GLU A 1 102 ? -0.498 10.332 4.964 1.00 93.19 102 GLU A CA 1
ATOM 791 C C . GLU A 1 102 ? 0.650 10.015 5.933 1.00 93.19 102 GLU A C 1
ATOM 793 O O . GLU A 1 102 ? 1.582 9.296 5.571 1.00 93.19 102 GLU A O 1
ATOM 798 N N . ASN A 1 103 ? 0.535 10.424 7.201 1.00 91.94 103 ASN A N 1
ATOM 799 C CA . ASN A 1 103 ? 1.530 10.100 8.230 1.00 91.94 103 ASN A CA 1
ATOM 800 C C . ASN A 1 103 ? 1.699 8.581 8.438 1.00 91.94 103 ASN A C 1
ATOM 802 O O . ASN A 1 103 ? 2.803 8.101 8.707 1.00 91.94 103 ASN A O 1
ATOM 806 N N . ILE A 1 104 ? 0.611 7.808 8.347 1.00 93.44 104 ILE A N 1
ATOM 807 C CA . ILE A 1 104 ? 0.651 6.342 8.441 1.00 93.44 104 ILE A CA 1
ATOM 808 C C . ILE A 1 104 ? 1.372 5.747 7.232 1.00 93.44 104 ILE A C 1
ATOM 810 O O . ILE A 1 104 ? 2.216 4.868 7.406 1.00 93.44 104 ILE A O 1
ATOM 814 N N . MET A 1 105 ? 1.057 6.226 6.028 1.00 95.00 105 MET A N 1
ATOM 815 C CA . MET A 1 105 ? 1.665 5.772 4.776 1.00 95.00 105 MET A CA 1
ATOM 816 C C . MET A 1 105 ? 3.177 6.018 4.768 1.00 95.00 105 MET A C 1
ATOM 818 O O . MET A 1 105 ? 3.949 5.117 4.436 1.00 95.00 105 MET A O 1
ATOM 822 N N . GLU A 1 106 ? 3.602 7.206 5.198 1.00 94.50 106 GLU A N 1
ATOM 823 C CA . GLU A 1 106 ? 5.012 7.585 5.316 1.00 94.50 106 GLU A CA 1
ATOM 824 C C . GLU A 1 106 ? 5.764 6.660 6.273 1.00 94.50 106 GLU A C 1
ATOM 826 O O . GLU A 1 106 ? 6.735 6.004 5.887 1.00 94.50 106 GLU A O 1
ATOM 831 N N . ARG A 1 107 ? 5.258 6.528 7.505 1.00 93.44 107 ARG A N 1
ATOM 832 C CA . ARG A 1 107 ? 5.856 5.661 8.528 1.00 93.44 107 ARG A CA 1
ATOM 833 C C . ARG A 1 107 ? 5.894 4.204 8.093 1.00 93.44 107 ARG A C 1
ATOM 835 O O . ARG A 1 107 ? 6.878 3.523 8.353 1.00 93.44 107 ARG A O 1
ATOM 842 N N . ALA A 1 108 ? 4.847 3.709 7.436 1.00 94.44 108 ALA A N 1
ATOM 843 C CA . ALA A 1 108 ? 4.829 2.348 6.916 1.00 94.44 108 ALA A CA 1
ATOM 844 C C . ALA A 1 108 ? 5.932 2.136 5.864 1.00 94.44 108 ALA A C 1
ATOM 846 O O . ALA A 1 108 ? 6.649 1.137 5.936 1.00 94.44 108 ALA A O 1
ATOM 847 N N . GLY A 1 109 ? 6.122 3.086 4.941 1.00 93.38 109 GLY A N 1
ATOM 848 C CA . GLY A 1 109 ? 7.212 3.047 3.961 1.00 93.38 109 GLY A CA 1
ATOM 849 C C . GLY A 1 109 ? 8.602 2.978 4.605 1.00 93.38 109 GLY A C 1
ATOM 850 O O . GLY A 1 109 ? 9.458 2.209 4.151 1.00 93.38 109 GLY A O 1
ATOM 851 N N . GLU A 1 110 ? 8.806 3.717 5.699 1.00 92.38 110 GLU A N 1
ATOM 852 C CA . GLU A 1 110 ? 10.037 3.677 6.495 1.00 92.38 110 GLU A CA 1
ATOM 853 C C . GLU A 1 110 ? 10.215 2.344 7.234 1.00 92.38 110 GLU A C 1
ATOM 855 O O . GLU A 1 110 ? 11.256 1.702 7.097 1.00 92.38 110 GLU A O 1
ATOM 860 N N . ILE A 1 111 ? 9.194 1.902 7.975 1.00 93.75 111 ILE A N 1
ATOM 861 C CA . ILE A 1 111 ? 9.218 0.688 8.804 1.00 93.75 111 ILE A CA 1
ATOM 862 C C . ILE A 1 111 ? 9.483 -0.566 7.958 1.00 93.75 111 ILE A C 1
ATOM 864 O O . ILE A 1 111 ? 10.227 -1.452 8.378 1.00 93.75 111 ILE A O 1
ATOM 868 N N . TYR A 1 112 ? 8.889 -0.650 6.765 1.00 96.06 112 TYR A N 1
ATOM 869 C CA . TYR A 1 112 ? 9.103 -1.772 5.847 1.00 96.06 112 TYR A CA 1
ATOM 870 C C . TYR A 1 112 ? 10.351 -1.634 4.970 1.00 96.06 112 TYR A C 1
ATOM 872 O O . TYR A 1 112 ? 10.651 -2.547 4.192 1.00 96.06 112 TYR A O 1
ATOM 880 N N . GLU A 1 113 ? 11.059 -0.508 5.072 1.00 96.31 113 GLU A N 1
ATOM 881 C CA . GLU A 1 113 ? 12.248 -0.178 4.288 1.00 96.31 113 GLU A CA 1
ATOM 882 C C . GLU A 1 113 ? 12.046 -0.357 2.772 1.00 96.31 113 GLU A C 1
ATOM 884 O O . GLU A 1 113 ? 12.943 -0.805 2.051 1.00 96.31 113 GLU A O 1
ATOM 889 N N . TRP A 1 114 ? 10.857 -0.024 2.263 1.00 96.06 114 TRP A N 1
ATOM 890 C CA . TRP A 1 114 ? 10.504 -0.280 0.862 1.00 96.06 114 TRP A CA 1
ATOM 891 C C . TRP A 1 114 ? 11.397 0.451 -0.134 1.00 96.06 114 TRP A C 1
ATOM 893 O O . TRP A 1 114 ? 11.666 -0.092 -1.203 1.00 96.06 114 TRP A O 1
ATOM 903 N N . HIS A 1 115 ? 11.944 1.607 0.242 1.00 95.19 115 HIS A N 1
ATOM 904 C CA . HIS A 1 115 ? 12.929 2.339 -0.555 1.00 95.19 115 HIS A CA 1
ATOM 905 C C . HIS A 1 115 ? 14.145 1.479 -0.951 1.00 95.19 115 HIS A C 1
ATOM 907 O O . HIS A 1 115 ? 14.702 1.671 -2.025 1.00 95.19 115 HIS A O 1
ATOM 913 N N . LYS A 1 116 ? 14.539 0.487 -0.134 1.00 96.62 116 LYS A N 1
ATOM 914 C CA . LYS A 1 116 ? 15.658 -0.426 -0.446 1.00 96.62 116 LYS A CA 1
ATOM 915 C C . LYS A 1 116 ? 15.314 -1.469 -1.510 1.00 96.62 116 LYS A C 1
ATOM 917 O O . LYS A 1 116 ? 16.211 -2.133 -2.020 1.00 96.62 116 LYS A O 1
ATOM 922 N N . LYS A 1 117 ? 14.024 -1.660 -1.794 1.00 96.62 117 LYS A N 1
ATOM 923 C CA . LYS A 1 117 ? 13.519 -2.637 -2.765 1.00 96.62 117 LYS A CA 1
ATOM 924 C C . LYS A 1 117 ? 13.256 -2.011 -4.132 1.00 96.62 117 LYS A C 1
ATOM 926 O O . LYS A 1 117 ? 13.098 -2.757 -5.090 1.00 96.62 117 LYS A O 1
ATOM 931 N N . VAL A 1 118 ? 13.204 -0.678 -4.219 1.00 95.75 118 VAL A N 1
ATOM 932 C CA . VAL A 1 118 ? 12.880 0.034 -5.458 1.00 95.75 118 VAL A CA 1
ATOM 933 C C . VAL A 1 118 ? 13.989 -0.141 -6.494 1.00 95.75 118 VAL A C 1
ATOM 935 O O . VAL A 1 118 ? 15.161 0.116 -6.226 1.00 95.75 118 VAL A O 1
ATOM 938 N N . LEU A 1 119 ? 13.599 -0.544 -7.698 1.00 94.38 119 LEU A N 1
ATOM 939 C CA . LEU A 1 119 ? 14.453 -0.712 -8.864 1.00 94.38 119 LEU A CA 1
ATOM 940 C C . LEU A 1 119 ? 14.245 0.453 -9.835 1.00 94.38 119 LEU A C 1
ATOM 942 O O . LEU A 1 119 ? 13.113 0.847 -10.116 1.00 94.38 119 LEU A O 1
ATOM 946 N N . GLY A 1 120 ? 15.344 0.979 -10.379 1.00 93.00 120 GLY A N 1
ATOM 947 C CA . GLY A 1 120 ? 15.301 2.021 -11.411 1.00 93.00 120 GLY A CA 1
ATOM 948 C C . GLY A 1 120 ? 14.908 3.415 -10.913 1.00 93.00 120 GLY A C 1
ATOM 949 O O . GLY A 1 120 ? 14.489 4.235 -11.724 1.00 93.00 120 GLY A O 1
ATOM 950 N N . CYS A 1 121 ? 15.027 3.696 -9.609 1.00 92.38 121 CYS A N 1
ATOM 951 C CA . CYS A 1 121 ? 14.824 5.046 -9.079 1.00 92.38 121 CYS A CA 1
ATOM 952 C C . CYS A 1 121 ? 15.840 6.022 -9.710 1.00 92.38 121 CYS A C 1
ATOM 954 O O . CYS A 1 121 ? 17.040 5.730 -9.675 1.00 92.38 121 CYS A O 1
ATOM 956 N N . PRO A 1 122 ? 15.400 7.159 -10.280 1.00 93.12 122 PRO A N 1
ATOM 957 C CA . PRO A 1 122 ? 16.300 8.191 -10.784 1.00 93.12 122 PRO A CA 1
ATOM 958 C C . PRO A 1 122 ? 17.216 8.744 -9.683 1.00 93.12 122 PRO A C 1
ATOM 960 O O . PRO A 1 122 ? 16.822 8.824 -8.521 1.00 93.12 122 PRO A O 1
ATOM 963 N N . ASN A 1 123 ? 18.438 9.147 -10.046 1.00 92.75 123 ASN A N 1
ATOM 964 C CA . ASN A 1 123 ? 19.438 9.647 -9.086 1.00 92.75 123 ASN A CA 1
ATOM 965 C C . ASN A 1 123 ? 19.075 11.012 -8.473 1.00 92.75 123 ASN A C 1
ATOM 967 O O . ASN A 1 123 ? 19.647 11.401 -7.459 1.00 92.75 123 ASN A O 1
ATOM 971 N N . ASP A 1 124 ? 18.180 11.756 -9.117 1.00 94.38 124 ASP A N 1
ATOM 972 C CA . ASP A 1 124 ? 17.662 13.055 -8.687 1.00 94.38 124 ASP A CA 1
ATOM 973 C C . ASP A 1 124 ? 16.416 12.942 -7.795 1.00 94.38 124 ASP A C 1
ATOM 975 O O . ASP A 1 124 ? 15.961 13.946 -7.248 1.00 94.38 124 ASP A O 1
ATOM 979 N N . VAL A 1 125 ? 15.884 11.729 -7.614 1.00 93.56 125 VAL A N 1
ATOM 980 C CA . VAL A 1 125 ? 14.716 11.458 -6.775 1.00 93.56 125 VAL A CA 1
ATOM 981 C C . VAL A 1 125 ? 15.163 10.898 -5.429 1.00 93.56 125 VAL A C 1
ATOM 983 O O . VAL A 1 125 ? 15.858 9.884 -5.349 1.00 93.56 125 VAL A O 1
ATOM 986 N N . ASP A 1 126 ? 14.716 11.535 -4.347 1.00 94.62 126 ASP A N 1
ATOM 987 C CA . ASP A 1 126 ? 14.880 10.984 -3.007 1.00 94.62 126 ASP A CA 1
ATOM 988 C C . ASP A 1 126 ? 13.851 9.872 -2.763 1.00 94.62 126 ASP A C 1
ATOM 990 O O . ASP A 1 126 ? 12.682 10.130 -2.463 1.00 94.62 126 ASP A O 1
ATOM 994 N N . ALA A 1 127 ? 14.306 8.619 -2.847 1.00 92.81 127 ALA A N 1
ATOM 995 C CA . ALA A 1 127 ? 13.494 7.432 -2.576 1.00 92.81 127 ALA A CA 1
ATOM 996 C C . ALA A 1 127 ? 12.963 7.357 -1.130 1.00 92.81 127 ALA A C 1
ATOM 998 O O . ALA A 1 127 ? 12.131 6.499 -0.834 1.00 92.81 127 ALA A O 1
ATOM 999 N N . LYS A 1 128 ? 13.465 8.203 -0.219 1.00 94.12 128 LYS A N 1
ATOM 1000 C CA . LYS A 1 128 ? 12.994 8.316 1.168 1.00 94.12 128 LYS A CA 1
ATOM 1001 C C . LYS A 1 128 ? 12.083 9.518 1.397 1.00 94.12 128 LYS A C 1
ATOM 1003 O O . LYS A 1 128 ? 11.653 9.724 2.531 1.00 94.12 128 LYS A O 1
ATOM 1008 N N . SER A 1 129 ? 11.800 10.310 0.364 1.00 95.94 129 SER A N 1
ATOM 1009 C CA . SER A 1 129 ? 10.880 11.435 0.499 1.00 95.94 129 SER A CA 1
ATOM 1010 C C . SER A 1 129 ? 9.494 10.952 0.954 1.00 95.94 129 SER A C 1
ATOM 1012 O O . SER A 1 129 ? 9.071 9.848 0.585 1.00 95.94 129 SER A O 1
ATOM 1014 N N . PRO A 1 130 ? 8.759 11.763 1.734 1.00 95.25 130 PRO A N 1
ATOM 1015 C CA . PRO A 1 130 ? 7.376 11.468 2.097 1.00 95.25 130 PRO A CA 1
ATOM 1016 C C . PRO A 1 130 ? 6.508 11.126 0.881 1.00 95.25 130 PRO A C 1
ATOM 1018 O O . PRO A 1 130 ? 5.719 10.184 0.919 1.00 95.25 130 PRO A O 1
ATOM 1021 N N . GLU A 1 131 ? 6.707 11.836 -0.230 1.00 95.00 131 GLU A N 1
ATOM 1022 C CA . GLU A 1 131 ? 6.020 11.613 -1.501 1.00 95.00 131 GLU A CA 1
ATOM 1023 C C . GLU A 1 131 ? 6.254 10.193 -2.030 1.00 95.00 131 GLU A C 1
ATOM 1025 O O . GLU A 1 131 ? 5.293 9.494 -2.368 1.00 95.00 131 GLU A O 1
ATOM 1030 N N . GLU A 1 132 ? 7.509 9.739 -2.055 1.00 95.38 132 GLU A N 1
ATOM 1031 C CA . GLU A 1 132 ? 7.856 8.395 -2.519 1.00 95.38 132 GLU A CA 1
ATOM 1032 C C . GLU A 1 132 ? 7.368 7.307 -1.559 1.00 95.38 132 GLU A C 1
ATOM 1034 O O . GLU A 1 132 ? 6.849 6.281 -2.007 1.00 95.38 132 GLU A O 1
ATOM 1039 N N . CYS A 1 133 ? 7.439 7.533 -0.245 1.00 96.44 133 CYS A N 1
ATOM 1040 C CA . CYS A 1 133 ? 6.880 6.611 0.744 1.00 96.44 133 CYS A CA 1
ATOM 1041 C C . CYS A 1 133 ? 5.361 6.445 0.568 1.00 96.44 133 CYS A C 1
ATOM 1043 O O . CYS A 1 133 ? 4.873 5.310 0.527 1.00 96.44 133 CYS A O 1
ATOM 1045 N N . ARG A 1 134 ? 4.618 7.548 0.385 1.00 96.19 134 ARG A N 1
ATOM 1046 C CA . ARG A 1 134 ? 3.172 7.516 0.102 1.00 96.19 134 ARG A CA 1
ATOM 1047 C C . ARG A 1 134 ? 2.880 6.805 -1.216 1.00 96.19 134 ARG A C 1
ATOM 1049 O O . ARG A 1 134 ? 2.022 5.925 -1.257 1.00 96.19 134 ARG A O 1
ATOM 1056 N N . ARG A 1 135 ? 3.630 7.111 -2.281 1.00 96.31 135 ARG A N 1
ATOM 1057 C CA . ARG A 1 135 ? 3.490 6.443 -3.585 1.00 96.31 135 ARG A CA 1
ATOM 1058 C C . ARG A 1 135 ? 3.679 4.932 -3.462 1.00 96.31 135 ARG A C 1
ATOM 1060 O O . ARG A 1 135 ? 2.847 4.174 -3.966 1.00 96.31 135 ARG A O 1
ATOM 1067 N N . LEU A 1 136 ? 4.748 4.484 -2.803 1.00 97.19 136 LEU A N 1
ATOM 1068 C CA . LEU A 1 136 ? 5.041 3.062 -2.605 1.00 97.19 136 LEU A CA 1
ATOM 1069 C C . LEU A 1 136 ? 3.958 2.378 -1.775 1.00 97.19 136 LEU A C 1
ATOM 1071 O O . LEU A 1 136 ? 3.489 1.311 -2.169 1.00 97.19 136 LEU A O 1
ATOM 1075 N N . PHE A 1 137 ? 3.511 3.010 -0.687 1.00 97.88 137 PHE A N 1
ATOM 1076 C CA . PHE A 1 137 ? 2.414 2.491 0.125 1.00 97.88 137 PHE A CA 1
ATOM 1077 C C . PHE A 1 137 ? 1.144 2.307 -0.693 1.00 97.88 137 PHE A C 1
ATOM 1079 O O . PHE A 1 137 ? 0.578 1.215 -0.705 1.00 97.88 137 PHE A O 1
ATOM 1086 N N . CYS A 1 138 ? 0.718 3.342 -1.415 1.00 97.81 138 CYS A N 1
ATOM 1087 C CA . CYS A 1 138 ? -0.472 3.281 -2.249 1.00 97.81 138 CYS A CA 1
ATOM 1088 C C . CYS A 1 138 ? -0.327 2.214 -3.341 1.00 97.81 138 CYS A C 1
ATOM 1090 O O . CYS A 1 138 ? -1.233 1.415 -3.548 1.00 97.81 138 CYS A O 1
ATOM 1092 N N . THR A 1 139 ? 0.831 2.115 -3.996 1.00 98.00 139 THR A N 1
ATOM 1093 C CA . THR A 1 139 ? 1.065 1.085 -5.024 1.00 98.00 139 THR A CA 1
ATOM 1094 C C . THR A 1 139 ? 0.960 -0.324 -4.425 1.00 98.00 139 THR A C 1
ATOM 1096 O O . THR A 1 139 ? 0.270 -1.186 -4.975 1.00 98.00 139 THR A O 1
ATOM 1099 N N . TYR A 1 140 ? 1.570 -0.547 -3.255 1.00 98.44 140 TYR A N 1
ATOM 1100 C CA . TYR A 1 140 ? 1.507 -1.816 -2.527 1.00 98.44 140 TYR A CA 1
ATOM 1101 C C . TYR A 1 140 ? 0.077 -2.149 -2.085 1.00 98.44 140 TYR A C 1
ATOM 1103 O O . TYR A 1 140 ? -0.392 -3.263 -2.304 1.00 98.44 140 TYR A O 1
ATOM 1111 N N . ALA A 1 141 ? -0.647 -1.188 -1.506 1.00 98.31 141 ALA A N 1
ATOM 1112 C CA . ALA A 1 141 ? -2.036 -1.347 -1.080 1.00 98.31 141 ALA A CA 1
ATOM 1113 C C . ALA A 1 141 ? -2.956 -1.704 -2.257 1.00 98.31 141 ALA A C 1
ATOM 1115 O O . ALA A 1 141 ? -3.799 -2.597 -2.138 1.00 98.31 141 ALA A O 1
ATOM 1116 N N . GLY A 1 142 ? -2.749 -1.072 -3.417 1.00 98.19 142 GLY A N 1
ATOM 1117 C CA . GLY A 1 142 ? -3.444 -1.410 -4.656 1.00 98.19 142 GLY A CA 1
ATOM 1118 C C . GLY A 1 142 ? -3.189 -2.857 -5.071 1.00 98.19 142 GLY A C 1
ATOM 1119 O O . GLY A 1 142 ? -4.136 -3.596 -5.341 1.00 98.19 142 GLY A O 1
ATOM 1120 N N . ALA A 1 143 ? -1.928 -3.299 -5.043 1.00 98.19 143 ALA A N 1
ATOM 1121 C CA . ALA A 1 143 ? -1.563 -4.679 -5.356 1.00 98.19 143 ALA A CA 1
ATOM 1122 C C . ALA A 1 143 ? -2.156 -5.690 -4.356 1.00 98.19 143 ALA A C 1
ATOM 1124 O O . ALA A 1 143 ? -2.688 -6.722 -4.772 1.00 98.19 143 ALA A O 1
ATOM 1125 N N . VAL A 1 144 ? -2.143 -5.380 -3.053 1.00 98.50 144 VAL A N 1
ATOM 1126 C CA . VAL A 1 144 ? -2.793 -6.196 -2.011 1.00 98.50 144 VAL A CA 1
ATOM 1127 C C . VAL A 1 144 ? -4.284 -6.335 -2.299 1.00 98.50 144 VAL A C 1
ATOM 1129 O O . VAL A 1 144 ? -4.802 -7.450 -2.270 1.00 98.50 144 VAL A O 1
ATOM 1132 N N . ASN A 1 145 ? -4.969 -5.240 -2.631 1.00 98.31 145 ASN A N 1
ATOM 1133 C CA . ASN A 1 145 ? -6.393 -5.271 -2.945 1.00 98.31 145 ASN A CA 1
ATOM 1134 C C . ASN A 1 145 ? -6.692 -6.081 -4.220 1.00 98.31 145 ASN A C 1
ATOM 1136 O O . ASN A 1 145 ? -7.610 -6.894 -4.227 1.00 98.31 145 ASN A O 1
ATOM 1140 N N . VAL A 1 146 ? -5.896 -5.929 -5.283 1.00 97.75 146 VAL A N 1
ATOM 1141 C CA . VAL A 1 146 ? -6.059 -6.702 -6.533 1.00 97.75 146 VAL A CA 1
ATOM 1142 C C . VAL A 1 146 ? -5.789 -8.199 -6.331 1.00 97.75 146 VAL A C 1
ATOM 1144 O O . VAL A 1 146 ? -6.389 -9.041 -7.006 1.00 97.75 146 VAL A O 1
ATOM 1147 N N . GLN A 1 147 ? -4.868 -8.557 -5.433 1.00 97.94 147 GLN A N 1
ATOM 1148 C CA . GLN A 1 147 ? -4.500 -9.952 -5.192 1.00 97.94 147 GLN A CA 1
ATOM 1149 C C . GLN A 1 147 ? -5.405 -10.647 -4.167 1.00 97.94 147 GLN A C 1
ATOM 1151 O O . GLN A 1 147 ? -5.736 -11.816 -4.356 1.00 97.94 147 GLN A O 1
ATOM 1156 N N . PHE A 1 148 ? -5.795 -9.955 -3.097 1.00 98.12 148 PHE A N 1
ATOM 1157 C CA . PHE A 1 148 ? -6.452 -10.552 -1.930 1.00 98.12 148 PHE A CA 1
ATOM 1158 C C . PHE A 1 148 ? -7.811 -9.935 -1.575 1.00 98.12 148 PHE A C 1
ATOM 1160 O O . PHE A 1 148 ? -8.530 -10.494 -0.749 1.00 98.12 148 PHE A O 1
ATOM 1167 N N . GLY A 1 149 ? -8.168 -8.801 -2.179 1.00 97.81 149 GLY A N 1
ATOM 1168 C CA . GLY A 1 149 ? -9.390 -8.060 -1.883 1.00 97.81 149 GLY A CA 1
ATOM 1169 C C . GLY A 1 149 ? -9.300 -7.149 -0.656 1.00 97.81 149 GLY A C 1
ATOM 1170 O O . GLY A 1 149 ? -8.327 -7.153 0.106 1.00 97.81 149 GLY A O 1
ATOM 1171 N N . PHE A 1 150 ? -10.369 -6.377 -0.463 1.00 98.19 150 PHE A N 1
ATOM 1172 C CA . PHE A 1 150 ? -10.455 -5.301 0.524 1.00 98.19 150 PHE A CA 1
ATOM 1173 C C . PHE A 1 150 ? -10.256 -5.778 1.969 1.00 98.19 150 PHE A C 1
ATOM 1175 O O . PHE A 1 150 ? -9.450 -5.204 2.691 1.00 98.19 150 PHE A O 1
ATOM 1182 N N . ASN A 1 151 ? -10.894 -6.882 2.376 1.00 97.88 151 ASN A N 1
ATOM 1183 C CA . ASN A 1 151 ? -10.814 -7.383 3.758 1.00 97.88 151 ASN A CA 1
ATOM 1184 C C . ASN A 1 151 ? -9.368 -7.668 4.202 1.00 97.88 151 ASN A C 1
ATOM 1186 O O . ASN A 1 151 ? -9.012 -7.483 5.366 1.00 97.88 151 ASN A O 1
ATOM 1190 N N . LYS A 1 152 ? -8.510 -8.127 3.277 1.00 98.25 152 LYS A N 1
ATOM 1191 C CA . LYS A 1 152 ? -7.099 -8.382 3.586 1.00 98.25 152 LYS A CA 1
ATOM 1192 C C . LYS A 1 152 ? -6.318 -7.081 3.760 1.00 98.25 152 LYS A C 1
ATOM 1194 O O . LYS A 1 152 ? -5.482 -7.010 4.660 1.00 98.25 152 LYS A O 1
ATOM 1199 N N . LEU A 1 153 ? -6.592 -6.080 2.920 1.00 98.19 153 LEU A N 1
ATOM 1200 C CA . LEU A 1 153 ? -6.021 -4.738 3.038 1.00 98.19 153 LEU A CA 1
ATOM 1201 C C . LEU A 1 153 ? -6.441 -4.079 4.358 1.00 98.19 153 LEU A C 1
ATOM 1203 O O . LEU A 1 153 ? -5.581 -3.624 5.103 1.00 98.19 153 LEU A O 1
ATOM 1207 N N . GLU A 1 154 ? -7.734 -4.097 4.679 1.00 97.62 154 GLU A N 1
ATOM 1208 C CA . GLU A 1 154 ? -8.287 -3.529 5.912 1.00 97.62 154 GLU A CA 1
ATOM 1209 C C . GLU A 1 154 ? -7.673 -4.175 7.164 1.00 97.62 154 GLU A C 1
ATOM 1211 O O . GLU A 1 154 ? -7.206 -3.476 8.064 1.00 97.62 154 GLU A O 1
ATOM 1216 N N . SER A 1 155 ? -7.590 -5.511 7.204 1.00 97.75 155 SER A N 1
ATOM 1217 C CA . SER A 1 155 ? -6.938 -6.232 8.304 1.00 97.75 155 SER A CA 1
ATOM 1218 C C . SER A 1 155 ? -5.474 -5.821 8.469 1.00 97.75 155 SER A C 1
ATOM 1220 O O . SER A 1 155 ? -5.039 -5.568 9.587 1.00 97.75 155 SER A O 1
ATOM 1222 N N . TRP A 1 156 ? -4.714 -5.729 7.376 1.00 97.62 156 TRP A N 1
ATOM 1223 C CA . TRP A 1 156 ? -3.308 -5.325 7.438 1.00 97.62 156 TRP A CA 1
ATOM 1224 C C . TRP A 1 156 ? -3.142 -3.862 7.874 1.00 97.62 156 TRP A C 1
ATOM 1226 O O . TRP A 1 156 ? -2.285 -3.555 8.703 1.00 97.62 156 TRP A O 1
ATOM 1236 N N . MET A 1 157 ? -3.996 -2.956 7.391 1.00 96.69 157 MET A N 1
ATOM 1237 C CA . MET A 1 157 ? -3.994 -1.560 7.834 1.00 96.69 157 MET A CA 1
ATOM 1238 C C . MET A 1 157 ? -4.327 -1.419 9.317 1.00 96.69 157 MET A C 1
ATOM 1240 O O . MET A 1 157 ? -3.738 -0.582 9.999 1.00 96.69 157 MET A O 1
ATOM 1244 N N . ARG A 1 158 ? -5.224 -2.254 9.847 1.00 95.94 158 ARG A N 1
ATOM 1245 C CA . ARG A 1 158 ? -5.529 -2.297 11.282 1.00 95.94 158 ARG A CA 1
ATOM 1246 C C . ARG A 1 158 ? -4.316 -2.695 12.118 1.00 95.94 158 ARG A C 1
ATOM 1248 O O . ARG A 1 158 ? -4.095 -2.105 13.179 1.00 95.94 158 ARG A O 1
ATOM 1255 N N . ASP A 1 159 ? -3.519 -3.642 11.632 1.00 95.44 159 ASP A N 1
ATOM 1256 C CA . ASP A 1 159 ? -2.286 -4.061 12.298 1.00 95.44 159 ASP A CA 1
ATOM 1257 C C . ASP A 1 159 ? -1.243 -2.931 12.289 1.00 95.44 159 ASP A C 1
ATOM 1259 O O . ASP A 1 159 ? -0.645 -2.635 13.324 1.00 95.44 159 ASP A O 1
ATOM 1263 N N . ILE A 1 160 ? -1.085 -2.228 11.158 1.00 94.12 160 ILE A N 1
ATOM 1264 C CA . ILE A 1 160 ? -0.214 -1.042 11.055 1.00 94.12 160 ILE A CA 1
ATOM 1265 C C . ILE A 1 160 ? -0.671 0.056 12.021 1.00 94.12 160 ILE A C 1
ATOM 1267 O O . ILE A 1 160 ? 0.135 0.608 12.768 1.00 94.12 160 ILE A O 1
ATOM 1271 N N . LEU A 1 161 ? -1.968 0.367 12.037 1.00 92.06 161 LEU A N 1
ATOM 1272 C CA . LEU A 1 161 ? -2.547 1.389 12.910 1.00 92.06 161 LEU A CA 1
ATOM 1273 C C . LEU A 1 161 ? -2.339 1.081 14.390 1.00 92.06 161 LEU A C 1
ATOM 1275 O O . LEU A 1 161 ? -2.128 2.002 15.174 1.00 92.06 161 LEU A O 1
ATOM 1279 N N . SER A 1 162 ? -2.416 -0.193 14.768 1.00 90.88 162 SER A N 1
ATOM 1280 C CA . SER A 1 162 ? -2.157 -0.651 16.136 1.00 90.88 162 SER A CA 1
ATOM 1281 C C . SER A 1 162 ? -0.674 -0.603 16.508 1.00 90.88 162 SER A C 1
ATOM 1283 O O . SER A 1 162 ? -0.352 -0.555 17.688 1.00 90.88 162 SER A O 1
ATOM 1285 N N . PHE A 1 163 ? 0.223 -0.645 15.520 1.00 89.44 163 PHE A N 1
ATOM 1286 C CA . PHE A 1 163 ? 1.668 -0.548 15.726 1.00 89.44 163 PHE A CA 1
ATOM 1287 C C . PHE A 1 163 ? 2.155 0.907 15.815 1.00 89.44 163 PHE A C 1
ATOM 1289 O O . PHE A 1 163 ? 3.069 1.206 16.578 1.00 89.44 163 PHE A O 1
ATOM 1296 N N . ILE A 1 164 ? 1.571 1.805 15.014 1.00 87.12 164 ILE A N 1
ATOM 1297 C CA . ILE A 1 164 ? 2.003 3.207 14.900 1.00 87.12 164 ILE A CA 1
ATOM 1298 C C . ILE A 1 164 ? 1.441 4.100 16.022 1.00 87.12 164 ILE A C 1
ATOM 1300 O O . ILE A 1 164 ? 2.090 5.094 16.369 1.00 87.12 164 ILE A O 1
ATOM 1304 N N . ASN A 1 165 ? 0.250 3.780 16.545 1.00 77.00 165 ASN A N 1
ATOM 1305 C CA . ASN A 1 165 ? -0.435 4.531 17.610 1.00 77.00 165 ASN A CA 1
ATOM 1306 C C . ASN A 1 165 ? -0.175 3.935 18.992 1.00 77.00 165 ASN A C 1
ATOM 1308 O O . ASN A 1 165 ? 0.069 4.736 19.921 1.00 77.00 165 ASN A O 1
#

Foldseek 3Di:
DDPLDDQDAPDFDPLLLCLLQEDDDPPDDADPPRPLRHLVVQLVQLVVLLLVLLVVLVCVVCVPDDLVRVVPPPPPDDPPPVVPPDPDSVVVSVVVSVVVSLVLLLVSCVVVVSLVRHDPDDPPDDCSDSVNSSSSSSNSSSSCCVVPNSVRSSVSSSSSVVSVD

Secondary structure (DSSP, 8-state):
----PPPPPP---HHHHHHHHB---TTPPP-TT-TT--HHHHHHHHHHHHHHHHHHHHHHH-TT--HHHHHHHS-S-S-TTSGGG---HHHHHHHHHHHHHHHHHHHHHHHTTGGGG-BS--TTS-TTSHHHHHHHHHHHHHHHHHHH-HHHHHHHHHHHHHHH-

Organism: NCBI:txid1111947

Sequence (165 aa):
MAITFVPPAPVLSGDATLEVFVYPAADRTLEPENKFCDTRRLACLGQVMAEAAYMDIMRQRYPASSGKDLQVSLPRRIKARELLQISDDAGIYQQMVDNQLENIMERAGEIYEWHKKVLGCPNDVDAKSPEECRRLFCTYAGAVNVQFGFNKLESWMRDILSFIN